Protein AF-A0A060YP73-F1 (afdb_monomer_lite)

InterPro domains:
  IPR005301 MOB kinase activator family [PF03637] (2-124)
  IPR005301 MOB kinase activator family [PTHR22599] (1-125)
  IPR005301 MOB kinase activator family [SM01388] (2-127)
  IPR036703 MOB kinase activator superfamily [G3DSA:1.20.140.30] (1-133)
  IPR036703 MOB kinase activator superfamily [SSF101152] (5-127)

Foldseek 3Di:
DLLVLCVVPQDCVLQVFLDLDPPDGDFAPLDPDTHTGRNSVSQVSLVVVVVCLCPDCVQDVDPVDHDPVSLLVVLVSLLSVLSNLSNCCRPVVVSSVVVCVVPVVNVVSVCVCVVSVSDDPVSDPPPDPPPPPPPPPPPDDDDD

Secondary structure (DSSP, 8-state):
-HHHHGGGT--TTT--S-BSSTT-B--BTTSSS-B---HHHHHHHHHHHHHHHHT-TTT---SS---HHHHHHHHHHHHHHHHHHHHHHHHSHHHHHHHHHHH-HHHHHHHHHHHTT-S-GGG--S--------GGGS------

Radius of gyration: 17.21 Å; chains: 1; bounding box: 62×27×39 Å

pLDDT: mean 81.46, std 16.65, range [35.66, 93.81]

Organism: Oncorhynchus mykiss (NCBI:txid8022)

Structure (mmCIF, N/CA/C/O backbone):
data_AF-A0A060YP73-F1
#
_entry.id   AF-A0A060YP73-F1
#
loop_
_atom_site.group_PDB
_atom_site.id
_atom_site.type_symbol
_atom_site.label_atom_id
_atom_site.label_alt_id
_atom_site.label_comp_id
_atom_site.label_asym_id
_atom_site.label_entity_id
_atom_site.label_seq_id
_atom_site.pdbx_PDB_ins_code
_atom_site.Cartn_x
_atom_site.Cartn_y
_atom_site.Cartn_z
_atom_site.occupancy
_atom_site.B_iso_or_equiv
_atom_site.auth_seq_id
_atom_site.auth_comp_id
_atom_site.auth_asym_id
_atom_site.auth_atom_id
_atom_site.pdbx_PDB_model_num
ATOM 1 N N . MET A 1 1 ? -0.798 -11.333 -0.001 1.00 44.69 1 MET A N 1
ATOM 2 C CA . MET A 1 1 ? -0.816 -11.475 -1.474 1.00 44.69 1 MET A CA 1
ATOM 3 C C . MET A 1 1 ? 0.252 -10.616 -2.138 1.00 44.69 1 MET A C 1
ATOM 5 O O . MET A 1 1 ? 1.250 -11.204 -2.512 1.00 44.69 1 MET A O 1
ATOM 9 N N . TYR A 1 2 ? 0.171 -9.277 -2.177 1.00 52.38 2 TYR A N 1
ATOM 10 C CA . TYR A 1 2 ? 1.218 -8.451 -2.826 1.00 52.38 2 TYR A CA 1
ATOM 11 C C . TYR A 1 2 ? 2.647 -8.680 -2.284 1.00 52.38 2 TYR A C 1
ATOM 13 O O . TYR A 1 2 ? 3.581 -8.819 -3.060 1.00 52.38 2 TYR A O 1
ATOM 21 N N . SER A 1 3 ? 2.822 -8.841 -0.965 1.00 47.81 3 SER A N 1
ATOM 22 C CA . SER A 1 3 ? 4.137 -9.137 -0.359 1.00 47.81 3 SER A CA 1
ATOM 23 C C . SER A 1 3 ? 4.733 -10.503 -0.731 1.00 47.81 3 SER A C 1
ATOM 25 O O . SER A 1 3 ? 5.939 -10.679 -0.594 1.00 47.81 3 SER A O 1
ATOM 27 N N . VAL A 1 4 ? 3.924 -11.464 -1.182 1.00 45.41 4 VAL A N 1
ATOM 28 C CA . VAL A 1 4 ? 4.412 -12.784 -1.625 1.00 45.41 4 VAL A CA 1
ATOM 29 C C . VAL A 1 4 ? 4.802 -12.725 -3.102 1.00 45.41 4 VAL A C 1
ATOM 31 O O . VAL A 1 4 ? 5.807 -13.298 -3.497 1.00 45.41 4 VAL A O 1
ATOM 34 N N . CYS A 1 5 ? 4.057 -11.964 -3.903 1.00 47.19 5 CYS A N 1
ATOM 35 C CA . CYS A 1 5 ? 4.288 -11.837 -5.338 1.00 47.19 5 CYS A CA 1
ATOM 36 C C . CYS A 1 5 ? 5.430 -10.864 -5.676 1.00 47.19 5 CYS A C 1
ATOM 38 O O . CYS A 1 5 ? 6.172 -11.114 -6.617 1.00 47.19 5 CYS A O 1
ATOM 40 N N . SER A 1 6 ? 5.629 -9.800 -4.887 1.00 51.22 6 SER A N 1
ATOM 41 C CA . SER A 1 6 ? 6.768 -8.884 -5.064 1.00 51.22 6 SER A CA 1
ATOM 42 C C . SER A 1 6 ? 8.105 -9.479 -4.618 1.00 51.22 6 SER A C 1
ATOM 44 O O . SER A 1 6 ? 9.136 -8.987 -5.055 1.00 51.22 6 SER A O 1
ATOM 46 N N . GLN A 1 7 ? 8.128 -10.522 -3.780 1.00 54.75 7 GLN A N 1
ATOM 47 C CA . GLN A 1 7 ? 9.391 -11.104 -3.298 1.00 54.75 7 GLN A CA 1
ATOM 48 C C . GLN A 1 7 ? 10.227 -11.777 -4.398 1.00 54.75 7 GLN A C 1
ATOM 50 O O . GLN A 1 7 ? 11.432 -11.915 -4.214 1.00 54.75 7 GLN A O 1
ATOM 55 N N . GLY A 1 8 ? 9.615 -12.171 -5.520 1.00 60.59 8 GLY A N 1
ATOM 56 C CA . GLY A 1 8 ? 10.336 -12.746 -6.662 1.00 60.59 8 GLY A CA 1
ATOM 57 C C . GLY A 1 8 ? 10.753 -11.742 -7.740 1.00 60.59 8 GLY A C 1
ATOM 58 O O . GLY A 1 8 ? 11.515 -12.110 -8.619 1.00 60.59 8 GLY A O 1
ATOM 59 N N . GLU A 1 9 ? 10.238 -10.509 -7.702 1.00 70.94 9 GLU A N 1
ATOM 60 C CA . GLU A 1 9 ? 10.283 -9.587 -8.853 1.00 70.94 9 GLU A CA 1
ATOM 61 C C . GLU A 1 9 ? 10.697 -8.151 -8.476 1.00 70.94 9 GLU A C 1
ATOM 63 O O . GLU A 1 9 ? 11.147 -7.377 -9.318 1.00 70.94 9 GLU A O 1
ATOM 68 N N . CYS A 1 10 ? 10.555 -7.768 -7.203 1.00 81.06 10 CYS A N 1
ATOM 69 C CA . CYS A 1 10 ? 11.032 -6.497 -6.665 1.00 81.06 10 CYS A CA 1
ATOM 70 C C . CYS A 1 10 ? 12.289 -6.764 -5.832 1.00 81.06 10 CYS A C 1
ATOM 72 O O . CYS A 1 10 ? 12.208 -7.174 -4.668 1.00 81.06 10 CYS A O 1
ATOM 74 N N . HIS A 1 11 ? 13.454 -6.544 -6.440 1.00 80.19 11 HIS A N 1
ATOM 75 C CA . HIS A 1 11 ? 14.742 -6.753 -5.790 1.00 80.19 11 HIS A CA 1
ATOM 76 C C . HIS A 1 11 ? 15.311 -5.449 -5.215 1.00 80.19 11 HIS A C 1
ATOM 78 O O . HIS A 1 11 ? 15.087 -4.376 -5.780 1.00 80.19 11 HIS A O 1
ATOM 84 N N . PRO A 1 12 ? 16.086 -5.516 -4.114 1.00 81.94 12 PRO A N 1
ATOM 85 C CA . PRO A 1 12 ? 16.778 -4.348 -3.573 1.00 81.94 12 PRO A CA 1
ATOM 86 C C . PRO A 1 12 ? 17.691 -3.660 -4.592 1.00 81.94 12 PRO A C 1
ATOM 88 O O . PRO A 1 12 ? 17.836 -2.444 -4.538 1.00 81.94 12 PRO A O 1
ATOM 91 N N . ASP A 1 13 ? 18.259 -4.424 -5.529 1.00 81.12 13 ASP A N 1
ATOM 92 C CA . ASP A 1 13 ? 19.177 -3.911 -6.550 1.00 81.12 13 ASP A CA 1
ATOM 93 C C . ASP A 1 13 ? 18.455 -3.102 -7.637 1.00 81.12 13 ASP A C 1
ATOM 95 O O . ASP A 1 13 ? 19.004 -2.136 -8.162 1.00 81.12 13 ASP A O 1
ATOM 99 N N . THR A 1 14 ? 17.209 -3.464 -7.963 1.00 84.25 14 THR A N 1
ATOM 100 C CA . THR A 1 14 ? 16.388 -2.753 -8.957 1.00 84.25 14 THR A CA 1
ATOM 101 C C . THR A 1 14 ? 15.594 -1.614 -8.327 1.00 84.25 14 THR A C 1
ATOM 103 O O . THR A 1 14 ? 15.426 -0.557 -8.929 1.00 84.25 14 THR A O 1
ATOM 106 N N . CYS A 1 15 ? 15.099 -1.821 -7.106 1.00 89.44 15 CYS A N 1
ATOM 107 C CA . CYS A 1 15 ? 14.222 -0.902 -6.389 1.00 89.44 15 CYS A CA 1
ATOM 108 C C . CYS A 1 15 ? 14.873 -0.488 -5.065 1.00 89.44 15 CYS A C 1
ATOM 110 O O . CYS A 1 15 ? 14.384 -0.795 -3.972 1.00 89.44 15 CYS A O 1
ATOM 112 N N . THR A 1 16 ? 15.992 0.227 -5.184 1.00 90.25 16 THR A N 1
ATOM 113 C CA . THR A 1 16 ? 16.814 0.708 -4.061 1.00 90.25 16 THR A CA 1
ATOM 114 C C . THR A 1 16 ? 16.086 1.722 -3.175 1.00 90.25 16 THR A C 1
ATOM 116 O O . THR A 1 16 ? 16.444 1.896 -2.009 1.00 90.25 16 THR A O 1
ATOM 119 N N . GLN A 1 17 ? 15.034 2.358 -3.698 1.00 90.50 17 GLN A N 1
ATOM 120 C CA . GLN A 1 17 ? 14.207 3.343 -3.010 1.00 90.50 17 GLN A CA 1
ATOM 121 C C . GLN A 1 17 ? 12.714 3.076 -3.245 1.00 90.50 17 GLN A C 1
ATOM 123 O O . GLN A 1 17 ? 12.306 2.513 -4.261 1.00 90.50 17 GLN A O 1
ATOM 128 N N . MET A 1 18 ? 11.882 3.505 -2.295 1.00 91.62 18 MET A N 1
ATOM 129 C CA . MET A 1 18 ? 10.426 3.430 -2.402 1.00 91.62 18 MET A CA 1
ATOM 130 C C . MET A 1 18 ? 9.865 4.673 -3.110 1.00 91.62 18 MET A C 1
ATOM 132 O O . MET A 1 18 ? 9.586 5.689 -2.471 1.00 91.62 18 MET A O 1
ATOM 136 N N . THR A 1 19 ? 9.664 4.580 -4.420 1.00 91.88 19 THR A N 1
ATOM 137 C CA . THR A 1 19 ? 9.099 5.645 -5.271 1.00 91.88 19 TH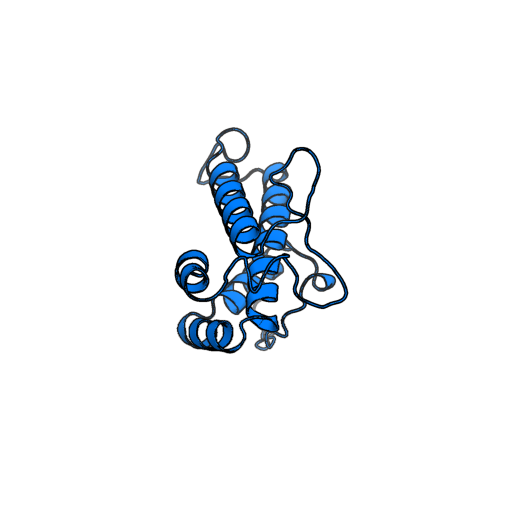R A CA 1
ATOM 138 C C . THR A 1 19 ? 7.844 5.169 -5.998 1.00 91.88 19 THR A C 1
ATOM 140 O O . THR A 1 19 ? 7.586 3.971 -6.098 1.00 91.88 19 THR A O 1
ATOM 143 N N . ALA A 1 20 ? 7.042 6.105 -6.497 1.00 82.50 20 ALA A N 1
ATOM 144 C CA . ALA A 1 20 ? 5.977 5.813 -7.463 1.00 82.50 20 ALA A CA 1
ATOM 145 C C . ALA A 1 20 ? 6.132 6.655 -8.731 1.00 82.50 20 ALA A C 1
ATOM 147 O O . ALA A 1 20 ? 5.895 6.172 -9.826 1.00 82.50 20 ALA A O 1
ATOM 148 N N . THR A 1 21 ? 6.570 7.901 -8.592 1.00 81.75 21 THR A N 1
ATOM 149 C CA . THR A 1 21 ? 7.000 8.753 -9.702 1.00 81.75 21 THR A CA 1
ATOM 150 C C . THR A 1 21 ? 8.394 9.288 -9.386 1.00 81.75 21 THR A C 1
ATOM 152 O O . THR A 1 21 ? 8.838 9.225 -8.239 1.00 81.75 21 THR A O 1
ATOM 155 N N . GLU A 1 22 ? 9.082 9.852 -10.376 1.00 75.25 22 GLU A N 1
ATOM 156 C CA . GLU A 1 22 ? 10.418 10.448 -10.192 1.00 75.25 22 GLU A CA 1
ATOM 157 C C . GLU A 1 22 ? 10.412 11.699 -9.294 1.00 75.25 22 GLU A C 1
ATOM 159 O O . GLU A 1 22 ? 11.461 12.199 -8.902 1.00 75.25 22 GLU A O 1
ATOM 164 N N . GLN A 1 23 ? 9.231 12.221 -8.955 1.00 75.62 23 GLN A N 1
ATOM 165 C CA . GLN A 1 23 ? 9.088 13.492 -8.250 1.00 75.62 23 GLN A CA 1
ATOM 166 C C . GLN A 1 23 ? 9.253 13.366 -6.732 1.00 75.62 23 GLN A C 1
ATOM 168 O O . GLN A 1 23 ? 9.637 14.340 -6.086 1.00 75.62 23 GLN A O 1
ATOM 173 N N . TRP A 1 24 ? 8.947 12.203 -6.143 1.00 80.38 24 TRP A N 1
ATOM 174 C CA . TRP A 1 24 ? 8.885 12.057 -4.687 1.00 80.38 24 TRP A CA 1
ATOM 175 C C . TRP A 1 24 ? 9.320 10.674 -4.202 1.00 80.38 24 TRP A C 1
ATOM 177 O O . TRP A 1 24 ? 8.872 9.643 -4.706 1.00 80.38 24 TRP A O 1
ATOM 187 N N . ILE A 1 25 ? 10.120 10.668 -3.133 1.00 87.38 25 ILE A N 1
ATOM 188 C CA . ILE A 1 25 ? 10.544 9.460 -2.421 1.00 87.38 25 ILE A CA 1
ATOM 189 C C . ILE A 1 25 ? 9.682 9.275 -1.171 1.00 87.38 25 ILE A C 1
ATOM 191 O O . ILE A 1 25 ? 9.488 10.192 -0.366 1.00 87.38 25 ILE A O 1
ATOM 195 N N . PHE A 1 26 ? 9.179 8.060 -0.964 1.00 91.12 26 PHE A N 1
ATOM 196 C CA . PHE A 1 26 ? 8.433 7.713 0.235 1.00 91.12 26 PHE A CA 1
ATOM 197 C C . PHE A 1 26 ? 9.371 7.277 1.363 1.00 91.12 26 PHE A C 1
ATOM 199 O O . PHE A 1 26 ? 9.874 6.157 1.394 1.00 91.12 26 PHE A O 1
ATOM 206 N N . LEU A 1 27 ? 9.539 8.149 2.358 1.00 92.31 27 LEU A N 1
ATOM 207 C CA . LEU A 1 27 ? 10.328 7.837 3.551 1.00 92.31 27 LEU A CA 1
ATOM 208 C C . LEU A 1 27 ? 9.618 6.827 4.466 1.00 92.31 27 LEU A C 1
ATOM 210 O O . LEU A 1 27 ? 8.403 6.893 4.698 1.00 92.31 27 LEU A O 1
ATOM 214 N N . CYS A 1 28 ? 10.392 5.886 5.003 1.00 92.38 28 CYS A N 1
ATOM 215 C CA . CYS A 1 28 ? 9.936 4.819 5.884 1.00 92.38 28 CYS A CA 1
ATOM 216 C C . CYS A 1 28 ? 9.796 5.314 7.330 1.00 92.38 28 CYS A C 1
ATOM 218 O O . CYS A 1 28 ? 10.766 5.746 7.951 1.00 92.38 28 CYS A O 1
ATOM 220 N N . ALA A 1 29 ? 8.591 5.190 7.891 1.00 91.00 29 ALA A N 1
ATOM 221 C CA . ALA A 1 29 ? 8.263 5.630 9.251 1.00 91.00 29 ALA A CA 1
ATOM 222 C C . ALA A 1 29 ? 8.529 4.575 10.346 1.00 91.00 29 ALA A C 1
ATOM 224 O O . ALA A 1 29 ? 8.208 4.813 11.506 1.00 91.00 29 ALA A O 1
ATOM 225 N N . ALA A 1 30 ? 9.074 3.401 10.003 1.00 89.56 30 ALA A N 1
ATOM 226 C CA . ALA A 1 30 ? 9.420 2.367 10.988 1.00 89.56 30 ALA A CA 1
ATOM 227 C C . ALA A 1 30 ? 10.693 2.699 11.792 1.00 89.56 30 ALA A C 1
ATOM 229 O O . ALA A 1 30 ? 11.031 2.012 12.754 1.00 89.56 30 ALA A O 1
ATOM 230 N N . HIS A 1 31 ? 11.405 3.755 11.405 1.00 89.62 31 HIS A N 1
ATOM 231 C CA . HIS A 1 31 ? 12.648 4.195 12.025 1.00 89.62 31 HIS A CA 1
ATOM 232 C C . HIS A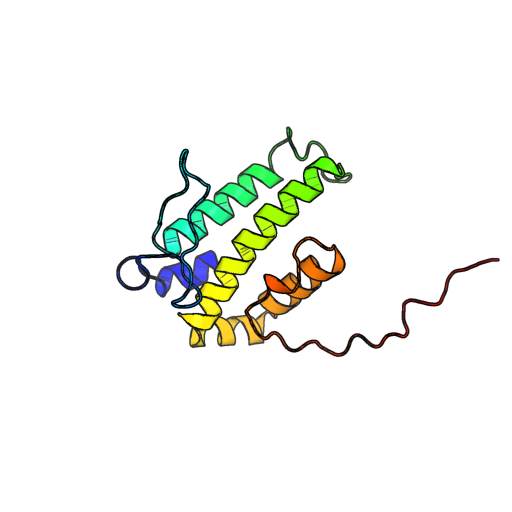 1 31 ? 12.412 5.419 12.914 1.00 89.62 31 HIS A C 1
ATOM 234 O O . HIS A 1 31 ? 11.467 6.174 12.693 1.00 89.62 31 HIS A O 1
ATOM 240 N N . LYS A 1 32 ? 13.294 5.636 13.906 1.00 86.06 32 LYS A N 1
ATOM 241 C CA . LYS A 1 32 ? 13.217 6.795 14.820 1.00 86.06 32 LYS A CA 1
ATOM 242 C C . LYS A 1 32 ? 13.147 8.125 14.061 1.00 86.06 32 LYS A C 1
ATOM 244 O O . LYS A 1 32 ? 12.354 8.988 14.418 1.00 86.06 32 LYS A O 1
ATOM 249 N N . THR A 1 33 ? 13.943 8.238 13.003 1.00 90.06 33 THR A N 1
ATOM 250 C CA . THR A 1 33 ? 13.886 9.326 12.026 1.00 90.06 33 THR A CA 1
ATOM 251 C C . THR A 1 33 ? 13.500 8.714 10.683 1.00 90.06 33 THR A C 1
ATOM 253 O O . THR A 1 33 ? 14.141 7.729 10.296 1.00 90.06 33 THR A O 1
ATOM 256 N N . PRO A 1 34 ? 12.476 9.236 9.979 1.00 91.50 34 PRO A N 1
ATOM 257 C CA . PRO A 1 34 ? 12.097 8.726 8.670 1.00 91.50 34 PRO A CA 1
ATOM 258 C C . PRO A 1 34 ? 13.294 8.698 7.722 1.00 91.50 34 PRO A C 1
ATOM 260 O O . PRO A 1 34 ? 13.998 9.696 7.586 1.00 91.50 34 PRO A O 1
ATOM 263 N N . LYS A 1 35 ? 13.528 7.548 7.089 1.00 93.12 35 LYS A N 1
ATOM 264 C CA . LYS A 1 35 ? 14.655 7.349 6.170 1.00 93.12 35 LYS A CA 1
ATOM 265 C C . LYS A 1 35 ? 14.237 6.577 4.932 1.00 93.12 35 LYS A C 1
ATOM 267 O O . LYS A 1 35 ? 13.190 5.929 4.915 1.00 93.12 35 LYS A O 1
ATOM 272 N N . GLU A 1 36 ? 15.079 6.628 3.918 1.00 93.00 36 GLU A N 1
ATOM 273 C CA . GLU A 1 36 ? 14.920 5.850 2.699 1.00 93.00 36 GLU A CA 1
ATOM 274 C C . GLU A 1 36 ? 15.143 4.362 2.979 1.00 93.00 36 GLU A C 1
ATOM 276 O O . GLU A 1 36 ? 15.966 3.973 3.813 1.00 93.00 36 GLU A O 1
ATOM 281 N N . CYS A 1 37 ? 14.350 3.527 2.317 1.00 92.69 37 CYS A N 1
ATOM 282 C CA . CYS A 1 37 ? 14.473 2.077 2.343 1.00 92.69 37 CYS A CA 1
ATOM 283 C C . CYS A 1 37 ? 14.246 1.545 0.927 1.00 92.69 37 CYS A C 1
ATOM 285 O O . CYS A 1 37 ? 13.415 2.124 0.213 1.00 92.69 37 CYS A O 1
ATOM 287 N N . PRO A 1 38 ? 14.887 0.419 0.567 1.00 92.38 38 PRO A N 1
ATOM 288 C CA . PRO A 1 38 ? 14.500 -0.354 -0.604 1.00 92.38 38 PRO A CA 1
ATOM 289 C C . PRO A 1 38 ? 13.001 -0.634 -0.602 1.00 92.38 38 PRO A C 1
ATOM 291 O O . PRO A 1 38 ? 12.406 -0.833 0.464 1.00 92.38 38 PRO A O 1
ATOM 294 N N . ALA A 1 39 ? 12.377 -0.663 -1.778 1.00 90.75 39 ALA A N 1
ATOM 295 C CA . ALA A 1 39 ? 10.923 -0.786 -1.892 1.00 90.75 39 ALA A CA 1
ATOM 296 C C . ALA A 1 39 ? 10.385 -2.060 -1.210 1.00 90.75 39 ALA A C 1
ATOM 298 O O . ALA A 1 39 ? 9.344 -2.035 -0.542 1.00 90.75 39 ALA A O 1
ATOM 299 N N . ILE A 1 40 ? 11.140 -3.160 -1.291 1.00 90.81 40 ILE A N 1
ATOM 300 C CA . ILE A 1 40 ? 10.804 -4.421 -0.621 1.00 90.81 40 ILE A CA 1
ATOM 301 C C . ILE A 1 40 ? 10.856 -4.311 0.911 1.00 90.81 40 ILE A C 1
ATOM 303 O O . ILE A 1 40 ? 9.964 -4.811 1.603 1.00 90.81 40 ILE A O 1
ATOM 307 N N . ASP A 1 41 ? 11.846 -3.604 1.456 1.00 91.25 41 ASP A N 1
ATOM 308 C CA . ASP A 1 41 ? 11.972 -3.390 2.899 1.00 91.25 41 ASP A CA 1
ATOM 309 C C . ASP A 1 41 ? 10.927 -2.393 3.398 1.00 91.25 41 ASP A C 1
ATOM 311 O O . ASP A 1 41 ? 10.316 -2.608 4.443 1.00 91.25 41 ASP A O 1
ATOM 315 N N . TYR A 1 42 ? 10.647 -1.337 2.627 1.00 93.25 42 TYR A N 1
ATOM 316 C CA . TYR A 1 42 ? 9.547 -0.415 2.903 1.00 93.25 42 TYR A CA 1
ATOM 317 C C . TYR A 1 42 ? 8.210 -1.155 2.988 1.00 93.25 42 TYR A C 1
ATOM 319 O O . TYR A 1 42 ? 7.428 -0.933 3.918 1.00 93.25 42 TYR A O 1
ATOM 327 N N . THR A 1 43 ? 7.956 -2.045 2.026 1.00 91.81 43 THR A N 1
ATOM 328 C CA . THR A 1 43 ? 6.752 -2.879 1.971 1.00 91.81 43 THR A CA 1
ATOM 329 C C . THR A 1 43 ? 6.645 -3.744 3.221 1.00 91.81 43 THR A C 1
ATOM 331 O O . THR A 1 43 ? 5.615 -3.709 3.897 1.00 91.81 43 THR A O 1
ATOM 334 N N . ARG A 1 44 ? 7.724 -4.447 3.588 1.00 91.69 44 ARG A N 1
ATOM 335 C CA . ARG A 1 44 ? 7.777 -5.287 4.794 1.00 91.69 44 ARG A CA 1
ATOM 336 C C . ARG A 1 44 ? 7.514 -4.476 6.061 1.00 91.69 44 ARG A C 1
ATOM 338 O O . ARG A 1 44 ? 6.559 -4.755 6.777 1.00 91.69 44 ARG A O 1
ATOM 345 N N . HIS A 1 45 ? 8.270 -3.401 6.275 1.00 93.44 45 HIS A N 1
ATOM 346 C CA . HIS A 1 45 ? 8.111 -2.518 7.431 1.00 93.44 45 HIS A CA 1
ATOM 347 C C . HIS A 1 45 ? 6.703 -1.917 7.533 1.00 93.44 45 HIS A C 1
ATOM 349 O O . HIS A 1 45 ? 6.168 -1.750 8.632 1.00 93.44 45 HIS A O 1
ATOM 355 N N . THR A 1 46 ? 6.089 -1.578 6.398 1.00 93.62 46 THR A N 1
ATOM 356 C CA . THR A 1 46 ? 4.727 -1.033 6.359 1.00 93.62 46 THR A CA 1
ATOM 357 C C . THR A 1 46 ? 3.698 -2.076 6.773 1.00 93.62 46 THR A C 1
ATOM 359 O O . THR A 1 46 ? 2.825 -1.767 7.587 1.00 93.62 46 THR A O 1
ATOM 362 N N . LEU A 1 47 ? 3.798 -3.298 6.246 1.00 92.31 47 LEU A N 1
ATOM 363 C CA . LEU A 1 47 ? 2.866 -4.383 6.555 1.00 92.31 47 LEU A CA 1
ATOM 364 C C . LEU A 1 47 ? 3.025 -4.877 7.995 1.00 92.31 47 LEU A C 1
ATOM 366 O O . LEU A 1 47 ? 2.022 -5.013 8.695 1.00 92.31 47 LEU A O 1
ATOM 370 N N . ASP A 1 48 ? 4.258 -5.034 8.472 1.00 92.75 48 ASP A N 1
ATOM 371 C CA . ASP A 1 48 ? 4.541 -5.399 9.863 1.00 92.75 48 ASP A CA 1
ATOM 372 C C . ASP A 1 48 ? 4.036 -4.317 10.824 1.00 92.75 48 ASP A C 1
ATOM 374 O O . ASP A 1 48 ? 3.385 -4.605 11.831 1.00 92.75 48 ASP A O 1
ATOM 378 N N . GLY A 1 49 ? 4.263 -3.045 10.482 1.00 91.44 49 GLY A N 1
ATOM 379 C CA . GLY A 1 49 ? 3.753 -1.911 11.245 1.00 91.44 49 GLY A CA 1
ATOM 380 C C . GLY A 1 49 ? 2.223 -1.859 11.280 1.00 91.44 49 GLY A C 1
ATOM 381 O O . GLY A 1 49 ? 1.642 -1.554 12.323 1.00 91.44 49 GLY A O 1
ATOM 382 N N . ALA A 1 50 ? 1.560 -2.181 10.166 1.00 92.19 50 ALA A N 1
ATOM 383 C CA . ALA A 1 50 ? 0.105 -2.278 10.097 1.00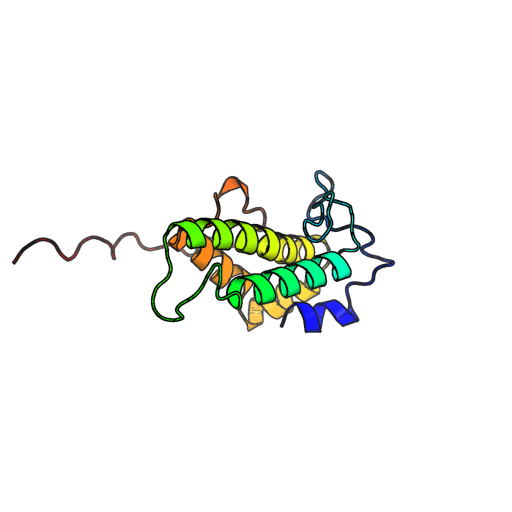 92.19 50 ALA A CA 1
ATOM 384 C C . ALA A 1 50 ? -0.420 -3.426 10.969 1.00 92.19 50 ALA A C 1
ATOM 386 O O . ALA A 1 50 ? -1.324 -3.213 11.778 1.00 92.19 50 ALA A O 1
ATOM 387 N N . ALA A 1 51 ? 0.182 -4.613 10.863 1.00 91.56 51 ALA A N 1
ATOM 388 C CA . ALA A 1 51 ? -0.183 -5.774 11.665 1.00 91.56 51 ALA A CA 1
ATOM 389 C C . ALA A 1 51 ? 0.002 -5.500 13.164 1.00 91.56 51 ALA A C 1
ATOM 391 O O . ALA A 1 51 ? -0.909 -5.757 13.950 1.00 91.56 51 ALA A O 1
ATOM 392 N N . CYS A 1 52 ? 1.134 -4.919 13.564 1.00 92.00 52 CYS A N 1
ATOM 393 C CA . CYS A 1 52 ? 1.404 -4.551 14.953 1.00 92.00 52 CYS A CA 1
ATOM 394 C C . CYS A 1 52 ? 0.379 -3.536 15.482 1.00 92.00 52 CYS A C 1
ATOM 396 O O . CYS A 1 52 ? -0.165 -3.705 16.574 1.00 92.00 52 CYS A O 1
ATOM 398 N N . LEU A 1 53 ? 0.054 -2.511 14.688 1.00 90.06 53 LEU A N 1
ATOM 399 C CA . LEU A 1 53 ? -0.926 -1.499 15.070 1.00 90.06 53 LEU A CA 1
ATOM 400 C C . LEU A 1 53 ? -2.326 -2.099 15.255 1.00 90.06 53 LEU A C 1
ATOM 402 O O . LEU A 1 53 ? -2.940 -1.870 16.294 1.00 90.06 53 LEU A O 1
ATOM 406 N N . LEU A 1 54 ? -2.816 -2.864 14.276 1.00 88.75 54 LEU A N 1
ATOM 407 C CA . LEU A 1 54 ? -4.156 -3.466 14.301 1.00 88.75 54 LEU A CA 1
ATOM 408 C C . LEU A 1 54 ? -4.303 -4.505 15.425 1.00 88.75 54 LEU A C 1
ATOM 410 O O . LEU A 1 54 ? -5.388 -4.683 15.980 1.00 88.75 54 LEU A O 1
ATOM 414 N N . ASN A 1 55 ? -3.205 -5.159 15.807 1.00 89.44 55 ASN A N 1
ATOM 415 C CA . ASN A 1 55 ? -3.177 -6.108 16.919 1.00 89.44 55 ASN A CA 1
ATOM 416 C C . ASN A 1 55 ? -2.887 -5.468 18.284 1.00 89.44 55 ASN A C 1
ATOM 418 O O . ASN A 1 55 ? -2.917 -6.160 19.298 1.00 89.44 55 ASN A O 1
ATOM 422 N N . SER A 1 56 ? -2.638 -4.160 18.349 1.00 89.06 56 SER A N 1
ATOM 423 C CA . SER A 1 56 ? -2.322 -3.490 19.605 1.00 89.06 56 SER A CA 1
ATOM 424 C C . SER A 1 56 ? -3.576 -3.224 20.435 1.00 89.06 56 SER A C 1
ATOM 426 O O . SER A 1 56 ? -4.367 -2.345 20.097 1.00 89.06 56 SER A O 1
ATOM 428 N N . ASN A 1 57 ? -3.692 -3.868 21.600 1.00 86.88 57 ASN A N 1
ATOM 429 C CA . ASN A 1 57 ? -4.767 -3.599 22.569 1.00 86.88 57 ASN A CA 1
ATOM 430 C C . ASN A 1 57 ? -4.782 -2.145 23.077 1.00 86.88 57 ASN A C 1
ATOM 432 O O . ASN A 1 57 ? -5.794 -1.676 23.588 1.00 86.88 57 ASN A O 1
ATOM 436 N N . LYS A 1 58 ? -3.675 -1.406 22.917 1.00 87.19 58 LYS A N 1
ATOM 437 C CA . LYS A 1 58 ? -3.601 0.021 23.257 1.00 87.19 58 LYS A CA 1
ATOM 438 C C . LYS A 1 58 ? -4.464 0.877 22.329 1.00 87.19 58 LYS A C 1
ATOM 440 O O . LYS A 1 58 ? -5.096 1.824 22.785 1.00 87.19 58 LYS A O 1
ATOM 445 N N . TYR A 1 59 ? -4.450 0.569 21.033 1.00 83.56 59 TYR A N 1
ATOM 446 C CA . TYR A 1 59 ? -5.145 1.350 20.006 1.00 83.56 59 TYR A CA 1
ATOM 447 C C . TYR A 1 59 ? -6.455 0.685 19.569 1.00 83.56 59 TYR A C 1
ATOM 449 O O . TYR A 1 59 ? -7.429 1.379 19.290 1.00 83.56 59 TYR A O 1
ATOM 457 N N . PHE A 1 60 ? -6.514 -0.645 19.575 1.00 86.06 60 PHE A N 1
ATOM 458 C CA . PHE A 1 60 ? -7.675 -1.446 19.192 1.00 86.06 60 PHE A CA 1
ATOM 459 C C . PHE A 1 60 ? -7.993 -2.483 20.286 1.00 86.06 60 PHE A C 1
ATOM 461 O O . PHE A 1 60 ? -7.773 -3.675 20.082 1.00 86.06 60 PHE A O 1
ATOM 468 N N . PRO A 1 61 ? -8.499 -2.050 21.461 1.00 84.19 61 PRO A N 1
ATOM 469 C CA . PRO A 1 61 ? -8.822 -2.944 22.582 1.00 84.19 61 PRO A CA 1
ATOM 470 C C . PRO A 1 61 ? -10.019 -3.871 22.315 1.00 84.19 61 PRO A C 1
ATOM 472 O O . PRO A 1 61 ? -10.228 -4.826 23.053 1.00 84.19 61 PRO A O 1
ATOM 475 N N . SER A 1 62 ? -10.823 -3.582 21.290 1.00 84.06 62 SER A N 1
ATOM 476 C CA . SER A 1 62 ? -12.006 -4.352 20.903 1.00 84.06 62 SER A CA 1
ATOM 477 C C . SER A 1 62 ? -11.969 -4.650 19.407 1.00 84.06 62 SER A C 1
ATOM 479 O O . SER A 1 62 ? -11.481 -3.843 18.614 1.00 84.06 62 SER A O 1
ATOM 481 N N . ARG A 1 63 ? -12.489 -5.821 19.025 1.00 77.62 63 ARG A N 1
ATOM 482 C CA . ARG A 1 63 ? -12.645 -6.252 17.624 1.00 77.62 63 ARG A CA 1
ATOM 483 C C . ARG A 1 63 ? -14.002 -5.879 17.027 1.00 77.62 63 ARG A C 1
ATOM 485 O O . ARG A 1 63 ? -14.168 -5.985 15.821 1.00 77.62 63 ARG A O 1
ATOM 492 N N . VAL A 1 64 ? -14.941 -5.443 17.867 1.00 81.94 64 VAL A N 1
ATOM 493 C CA . VAL A 1 64 ? -16.316 -5.092 17.471 1.00 81.94 64 VAL A CA 1
ATOM 494 C C . VAL A 1 64 ? -16.589 -3.590 17.534 1.00 81.94 64 VAL A C 1
ATOM 496 O O . VAL A 1 64 ? -17.519 -3.109 16.904 1.00 81.94 64 VAL A O 1
ATOM 499 N N . SER A 1 65 ? -15.769 -2.831 18.267 1.00 79.94 65 SER A N 1
ATOM 500 C CA . SER A 1 65 ? -15.932 -1.384 18.427 1.00 79.94 65 SER A CA 1
ATOM 501 C C . SER A 1 65 ? -14.601 -0.667 18.225 1.00 79.94 65 SER A C 1
ATOM 503 O O . SER A 1 65 ? -13.631 -0.946 18.938 1.00 79.94 65 SER A O 1
ATOM 505 N N . ILE A 1 66 ? -14.564 0.294 17.305 1.00 82.56 66 ILE A N 1
ATOM 506 C CA . ILE A 1 66 ? -13.380 1.110 17.023 1.00 82.56 66 ILE A CA 1
ATOM 507 C C . ILE A 1 66 ? -13.621 2.516 17.571 1.00 82.56 66 ILE A C 1
ATOM 509 O O . ILE A 1 66 ? -14.643 3.131 17.288 1.00 82.56 66 ILE A O 1
ATOM 513 N N . LYS A 1 67 ? -12.680 3.025 18.373 1.00 84.06 67 LYS A N 1
ATOM 514 C CA . LYS A 1 67 ? -12.718 4.414 18.846 1.00 84.06 67 LYS A CA 1
ATOM 515 C C . LYS A 1 67 ? -12.357 5.357 17.701 1.00 84.06 67 LYS A C 1
ATOM 517 O O . LYS A 1 67 ? -11.412 5.076 16.967 1.00 84.06 67 LYS A O 1
ATOM 522 N N . GLU A 1 68 ? -13.008 6.514 17.631 1.00 80.81 68 GLU A N 1
ATOM 523 C CA . GLU A 1 68 ? -12.737 7.541 16.613 1.00 80.81 68 GLU A CA 1
ATOM 524 C C . GLU A 1 68 ? -11.253 7.958 16.575 1.00 80.81 68 GLU A C 1
ATOM 526 O O . GLU A 1 68 ? -10.628 8.052 15.520 1.00 80.81 68 GLU A O 1
ATOM 531 N N . SER A 1 69 ? -10.615 8.075 17.745 1.00 81.25 69 SER A N 1
ATOM 532 C CA . SER A 1 69 ? -9.181 8.384 17.854 1.00 81.25 69 SER A CA 1
ATOM 533 C C . SER A 1 69 ? -8.259 7.334 17.213 1.00 81.25 69 SER A C 1
ATOM 535 O O . SER A 1 69 ? -7.121 7.645 16.844 1.00 81.25 69 SER A O 1
ATOM 537 N N . SER A 1 70 ? -8.739 6.101 17.044 1.00 83.81 70 SER A N 1
ATOM 538 C CA . SER A 1 70 ? -8.027 5.010 16.374 1.00 83.81 70 SER A CA 1
ATOM 539 C C . SER A 1 70 ? -8.251 5.012 14.860 1.00 83.81 70 SER A C 1
ATOM 541 O O . SER A 1 70 ? -7.370 4.561 14.124 1.00 83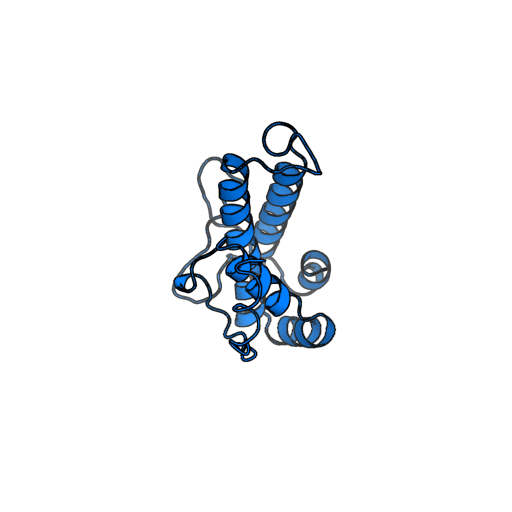.81 70 SER A O 1
ATOM 543 N N . VAL A 1 71 ? -9.357 5.588 14.374 1.00 84.19 71 VAL A N 1
ATOM 544 C CA . VAL A 1 71 ? -9.652 5.734 12.935 1.00 84.19 71 VAL A CA 1
ATOM 545 C C . VAL A 1 71 ? -8.592 6.598 12.248 1.00 84.19 71 VAL A C 1
ATOM 547 O O . VAL A 1 71 ? -8.060 6.222 11.202 1.00 84.19 71 VAL A O 1
ATOM 550 N N . GLY A 1 72 ? -8.141 7.681 12.892 1.00 84.00 72 GLY A N 1
ATOM 551 C CA . GLY A 1 72 ? -7.041 8.505 12.369 1.00 84.00 72 GLY A CA 1
ATOM 552 C C . GLY A 1 72 ? -5.729 7.728 12.154 1.00 84.00 72 GLY A C 1
ATOM 553 O O . GLY A 1 72 ? -4.950 8.031 11.244 1.00 84.00 72 GLY A O 1
ATOM 554 N N . LYS A 1 73 ? -5.485 6.672 12.945 1.00 86.88 73 LYS A N 1
ATOM 555 C CA . LYS A 1 73 ? -4.325 5.783 12.763 1.00 86.88 73 LYS A CA 1
ATOM 556 C C . LYS A 1 73 ? -4.502 4.856 11.556 1.00 86.88 73 LYS A C 1
ATOM 558 O O . LYS A 1 73 ? -3.513 4.597 10.865 1.00 86.88 73 LYS A O 1
ATOM 563 N N . LEU A 1 74 ? -5.734 4.427 11.262 1.00 88.88 74 LEU A N 1
ATOM 564 C CA . LEU A 1 74 ? -6.057 3.641 10.066 1.00 88.88 74 LEU A CA 1
ATOM 565 C C . LEU A 1 74 ? -5.759 4.423 8.791 1.00 88.88 74 LEU A C 1
ATOM 567 O O . LEU A 1 74 ? -5.108 3.879 7.905 1.00 88.88 74 LEU A O 1
ATOM 571 N N . GLY A 1 75 ? -6.129 5.706 8.721 1.00 90.25 75 GLY A N 1
ATOM 572 C CA . GLY A 1 75 ? -5.830 6.540 7.551 1.00 90.25 75 GLY A CA 1
ATOM 573 C C . GLY A 1 75 ? -4.330 6.607 7.236 1.00 90.25 75 GLY A C 1
ATOM 574 O O . GLY A 1 75 ? -3.916 6.461 6.088 1.00 90.25 75 GLY A O 1
ATOM 575 N N . SER A 1 76 ? -3.480 6.733 8.262 1.00 90.19 76 SER A N 1
ATOM 576 C CA . SER A 1 76 ? -2.017 6.715 8.092 1.00 90.19 76 SER A CA 1
ATOM 577 C C . SER A 1 76 ? -1.482 5.370 7.581 1.00 90.19 76 SER A C 1
ATOM 579 O O . SER A 1 76 ? -0.544 5.331 6.782 1.00 90.19 76 SER A O 1
ATOM 581 N N . VAL A 1 77 ? -2.057 4.252 8.031 1.00 92.69 77 VAL A N 1
ATOM 582 C CA . VAL A 1 77 ? -1.726 2.926 7.486 1.00 92.69 77 VAL A CA 1
ATOM 583 C C . VAL A 1 77 ? -2.206 2.802 6.045 1.00 92.69 77 VAL A C 1
ATOM 585 O O . VAL A 1 77 ? -1.421 2.402 5.191 1.00 92.69 77 VAL A O 1
ATOM 588 N N . CYS A 1 78 ? -3.439 3.215 5.756 1.00 93.69 78 CYS A N 1
ATOM 589 C CA . CYS A 1 78 ? -4.022 3.116 4.424 1.00 93.69 78 CYS A CA 1
ATOM 590 C C . CYS A 1 78 ? -3.203 3.889 3.389 1.00 93.69 78 CYS A C 1
ATOM 592 O 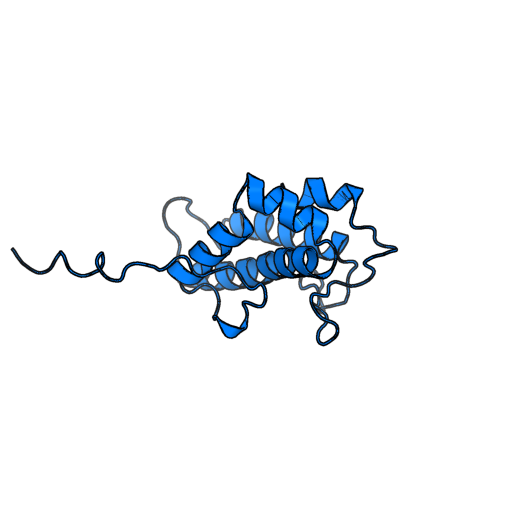O . CYS A 1 78 ? -2.857 3.330 2.353 1.00 93.69 78 CYS A O 1
ATOM 594 N N . ARG A 1 79 ? -2.776 5.119 3.716 1.00 92.25 79 ARG A N 1
ATOM 595 C CA . ARG A 1 79 ? -1.877 5.911 2.858 1.00 92.25 79 ARG A CA 1
ATOM 596 C C . ARG A 1 79 ? -0.569 5.190 2.554 1.00 92.25 79 ARG A C 1
ATOM 598 O O . ARG A 1 79 ? -0.093 5.242 1.427 1.00 92.25 79 ARG A O 1
ATOM 605 N N . ARG A 1 80 ? 0.024 4.519 3.544 1.00 93.31 80 ARG A N 1
ATOM 606 C CA . ARG A 1 80 ? 1.284 3.784 3.356 1.00 93.31 80 ARG A CA 1
ATOM 607 C C . ARG A 1 80 ? 1.097 2.511 2.540 1.00 93.31 80 ARG A C 1
ATOM 609 O O . ARG A 1 80 ? 1.943 2.220 1.706 1.00 93.31 80 ARG A O 1
ATOM 616 N N . ILE A 1 81 ? -0.016 1.802 2.727 1.00 93.81 81 ILE A N 1
ATOM 617 C CA . ILE A 1 81 ? -0.375 0.651 1.890 1.00 93.81 81 ILE A CA 1
ATOM 618 C C . ILE A 1 81 ? -0.618 1.101 0.446 1.00 93.81 81 ILE A C 1
ATOM 620 O O . ILE A 1 81 ? -0.118 0.468 -0.476 1.00 93.81 81 ILE A O 1
ATOM 624 N N . TYR A 1 82 ? -1.299 2.229 0.236 1.00 93.69 82 TYR A N 1
ATOM 625 C CA . TYR A 1 82 ? -1.554 2.748 -1.106 1.00 93.69 82 TYR A CA 1
ATOM 626 C C . TYR A 1 82 ? -0.270 3.056 -1.885 1.00 93.69 82 TYR A C 1
ATOM 628 O O . TYR A 1 82 ? -0.183 2.756 -3.070 1.00 93.69 82 TYR A O 1
ATOM 636 N N . ARG A 1 83 ? 0.776 3.548 -1.208 1.00 93.31 83 ARG A N 1
ATOM 637 C CA . ARG A 1 83 ? 2.099 3.749 -1.824 1.00 93.31 83 ARG A CA 1
ATOM 638 C C . ARG A 1 83 ? 2.690 2.459 -2.394 1.00 93.31 83 ARG A C 1
ATOM 640 O O . ARG A 1 83 ? 3.392 2.526 -3.395 1.00 93.31 83 ARG A O 1
ATOM 647 N N . ILE A 1 84 ? 2.393 1.304 -1.792 1.00 93.00 84 ILE A N 1
ATOM 648 C CA . ILE A 1 84 ? 2.807 -0.013 -2.303 1.00 93.00 84 ILE A CA 1
ATOM 649 C C . ILE A 1 84 ? 2.098 -0.311 -3.625 1.00 93.00 84 ILE A C 1
ATOM 651 O O . ILE A 1 84 ? 2.752 -0.727 -4.578 1.00 93.00 84 ILE A O 1
ATOM 655 N N . PHE A 1 85 ? 0.795 -0.026 -3.721 1.00 92.88 85 PHE A N 1
ATOM 656 C CA . PHE A 1 85 ? 0.073 -0.149 -4.989 1.00 92.88 85 PHE A CA 1
ATOM 657 C C . PHE A 1 85 ? 0.617 0.801 -6.051 1.00 92.88 85 PHE A C 1
ATOM 659 O O . PHE A 1 85 ? 0.859 0.375 -7.174 1.00 92.88 85 PHE A O 1
ATOM 666 N N . SER A 1 86 ? 0.870 2.061 -5.697 1.00 92.25 86 SER A N 1
ATOM 667 C CA . SER A 1 86 ? 1.457 3.028 -6.623 1.00 92.25 86 SER A CA 1
ATOM 668 C C . SER A 1 86 ? 2.834 2.589 -7.122 1.00 92.25 86 SER A C 1
ATOM 670 O O . SER A 1 86 ? 3.083 2.625 -8.321 1.00 92.25 86 SER A O 1
ATOM 672 N N . HIS A 1 87 ? 3.707 2.112 -6.233 1.00 92.19 87 HIS A N 1
ATOM 673 C CA . HIS A 1 87 ? 5.010 1.577 -6.625 1.00 92.19 87 HIS A CA 1
ATOM 674 C C . HIS A 1 87 ? 4.868 0.400 -7.600 1.00 92.19 87 HIS A C 1
ATOM 676 O O . HIS A 1 87 ? 5.494 0.396 -8.658 1.00 92.19 87 HIS A O 1
ATOM 682 N N . ALA A 1 88 ? 3.996 -0.565 -7.286 1.00 91.44 88 ALA A N 1
ATOM 683 C CA . ALA A 1 88 ? 3.738 -1.704 -8.161 1.00 91.44 88 ALA A CA 1
ATOM 684 C C . ALA A 1 88 ? 3.195 -1.268 -9.532 1.00 91.44 88 ALA A C 1
ATOM 686 O O . ALA A 1 88 ? 3.640 -1.779 -10.553 1.00 91.44 88 ALA A O 1
ATOM 687 N N . TYR A 1 89 ? 2.288 -0.293 -9.569 1.00 91.88 89 TYR A N 1
ATOM 688 C CA . TYR A 1 89 ? 1.701 0.221 -10.804 1.00 91.88 89 TYR A CA 1
ATOM 689 C C . TYR A 1 89 ? 2.739 0.867 -11.735 1.00 91.88 89 TYR A C 1
ATOM 691 O O . TYR A 1 89 ? 2.752 0.575 -12.930 1.00 91.88 89 TYR A O 1
ATOM 699 N N . PHE A 1 90 ? 3.611 1.731 -11.204 1.00 91.25 90 PHE A N 1
ATOM 700 C CA . PHE A 1 90 ? 4.556 2.500 -12.021 1.00 91.25 90 PHE A CA 1
ATOM 701 C C . PHE A 1 90 ? 5.861 1.757 -12.327 1.00 91.25 90 PHE A C 1
ATOM 703 O O . PHE A 1 90 ? 6.405 1.927 -13.415 1.00 91.25 90 PHE A O 1
ATOM 710 N N . HIS A 1 91 ? 6.358 0.923 -11.409 1.00 89.69 91 HIS A N 1
ATOM 711 C CA . HIS A 1 91 ? 7.642 0.228 -11.578 1.00 89.69 91 HIS A CA 1
ATOM 712 C C . HIS A 1 91 ? 7.497 -1.252 -11.961 1.00 89.69 91 HIS A C 1
ATOM 714 O O . HIS A 1 91 ? 8.398 -1.813 -12.577 1.00 89.69 91 HIS A O 1
ATOM 720 N N . HIS A 1 92 ? 6.360 -1.888 -11.658 1.00 90.25 92 HIS A N 1
ATOM 721 C CA . HIS A 1 92 ? 6.128 -3.323 -11.879 1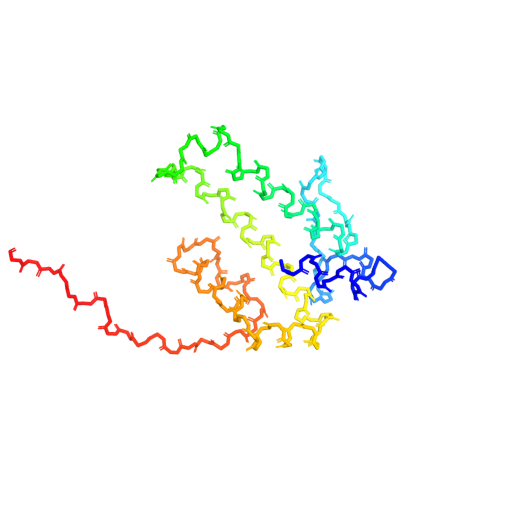.00 90.25 92 HIS A CA 1
ATOM 722 C C . HIS A 1 92 ? 4.795 -3.583 -12.599 1.00 90.25 92 HIS A C 1
ATOM 724 O O . HIS A 1 92 ? 3.994 -4.430 -12.194 1.00 90.25 92 HIS A O 1
ATOM 730 N N . ARG A 1 93 ? 4.553 -2.841 -13.688 1.00 90.44 93 ARG A N 1
ATOM 731 C CA . ARG A 1 93 ? 3.238 -2.747 -14.335 1.00 90.44 93 ARG A CA 1
ATOM 732 C C . ARG A 1 93 ? 2.623 -4.092 -14.732 1.00 90.44 93 ARG A C 1
ATOM 734 O O . ARG A 1 93 ? 1.454 -4.330 -14.456 1.00 90.44 93 ARG A O 1
ATOM 741 N N . GLN A 1 94 ? 3.415 -4.983 -15.327 1.00 89.62 94 GLN A N 1
ATOM 742 C CA . GLN A 1 94 ? 2.944 -6.303 -15.774 1.00 89.62 94 GLN A CA 1
ATOM 743 C C . GLN A 1 94 ? 2.392 -7.146 -14.617 1.00 89.62 94 GLN A C 1
ATOM 745 O O . GLN A 1 94 ? 1.370 -7.817 -14.746 1.00 89.62 94 GLN A O 1
ATOM 750 N N . ILE A 1 95 ? 3.069 -7.087 -13.471 1.00 88.62 95 ILE A N 1
ATOM 751 C CA . ILE A 1 95 ? 2.686 -7.802 -12.255 1.00 88.62 95 ILE A CA 1
ATOM 752 C C . ILE A 1 95 ? 1.426 -7.167 -11.680 1.00 88.62 95 ILE A C 1
ATOM 754 O O . ILE A 1 95 ? 0.477 -7.883 -11.370 1.00 88.62 95 ILE A O 1
ATOM 758 N N . PHE A 1 96 ? 1.403 -5.835 -11.577 1.00 90.31 96 PHE A N 1
ATOM 759 C CA . PHE A 1 96 ? 0.228 -5.103 -11.117 1.00 90.31 96 PHE A CA 1
ATOM 760 C C . PHE A 1 96 ? -1.015 -5.478 -11.931 1.00 90.31 96 PHE A C 1
ATOM 762 O O . PHE A 1 96 ? -1.994 -5.929 -11.344 1.00 90.31 96 PHE A O 1
ATOM 769 N N . ASP A 1 97 ? -0.960 -5.376 -13.263 1.00 90.75 97 ASP A N 1
ATOM 770 C CA . ASP A 1 97 ? -2.113 -5.647 -14.128 1.00 90.75 97 ASP A CA 1
ATOM 771 C C . ASP A 1 97 ? -2.583 -7.100 -14.010 1.00 90.75 97 ASP A C 1
ATOM 773 O O . ASP A 1 97 ? -3.782 -7.348 -13.896 1.00 90.75 97 ASP A O 1
ATOM 777 N N . LYS A 1 98 ? -1.657 -8.070 -13.978 1.00 89.88 98 LYS A N 1
ATOM 778 C CA . LYS A 1 98 ? -2.004 -9.487 -13.807 1.00 89.88 98 LYS A CA 1
ATOM 779 C C . LYS A 1 98 ? -2.835 -9.709 -12.541 1.00 89.88 98 LYS A C 1
ATOM 781 O O . LYS A 1 98 ? -3.909 -10.298 -12.603 1.00 89.88 98 LYS A O 1
ATOM 786 N N . TYR A 1 99 ? -2.356 -9.221 -11.398 1.00 87.31 99 TYR A N 1
ATOM 787 C CA . TYR A 1 99 ? -3.050 -9.430 -10.126 1.00 87.31 99 TYR A CA 1
ATOM 788 C C . TYR A 1 99 ? -4.296 -8.565 -9.981 1.00 87.31 99 TYR A C 1
ATOM 790 O O . TYR A 1 99 ? -5.264 -8.994 -9.350 1.00 87.31 99 TYR A O 1
ATOM 798 N N . GLU A 1 100 ? -4.290 -7.355 -10.532 1.00 90.31 100 GLU A N 1
ATOM 799 C CA . GLU A 1 100 ? -5.451 -6.477 -10.467 1.00 90.31 100 GLU A CA 1
ATOM 800 C C . GLU A 1 100 ? -6.610 -7.039 -11.292 1.00 90.31 100 GLU A C 1
ATOM 802 O O . GLU A 1 100 ? -7.728 -7.075 -10.789 1.00 90.31 100 GLU A O 1
ATOM 807 N N . ASN A 1 101 ? -6.338 -7.599 -12.474 1.00 89.88 101 ASN A N 1
ATOM 808 C CA . ASN A 1 101 ? -7.351 -8.265 -13.298 1.00 89.88 101 ASN A CA 1
ATOM 809 C C . ASN A 1 101 ? -7.936 -9.524 -12.634 1.00 89.88 101 ASN A C 1
ATOM 811 O O . ASN A 1 101 ? -9.085 -9.877 -12.885 1.00 89.88 101 ASN A O 1
ATOM 815 N N . GLU A 1 102 ? -7.161 -10.208 -11.789 1.00 90.25 102 GLU A N 1
ATOM 816 C CA . GLU A 1 102 ? -7.618 -11.406 -11.075 1.00 90.25 102 GLU A CA 1
ATOM 817 C C . GLU A 1 102 ? -8.363 -11.078 -9.769 1.00 90.25 102 GLU A C 1
ATOM 819 O O . GLU A 1 102 ? -9.284 -11.796 -9.379 1.00 90.25 102 GLU A O 1
ATOM 824 N N . THR A 1 103 ? -7.956 -10.024 -9.052 1.00 90.31 103 THR A N 1
ATOM 825 C CA . THR A 1 103 ? -8.365 -9.804 -7.648 1.00 90.31 103 THR A CA 1
ATOM 826 C C . THR A 1 103 ? -9.079 -8.484 -7.380 1.00 90.31 103 THR A C 1
ATOM 828 O O . THR A 1 103 ? -9.737 -8.356 -6.339 1.00 90.31 103 THR A O 1
ATOM 831 N N . PHE A 1 104 ? -8.933 -7.502 -8.275 1.00 91.44 104 PHE A N 1
ATOM 832 C CA . PHE A 1 104 ? -9.414 -6.127 -8.117 1.00 91.44 104 PHE A CA 1
ATOM 833 C C . PHE A 1 104 ? -8.994 -5.496 -6.779 1.00 91.44 104 PHE A C 1
ATOM 835 O O . PHE A 1 104 ? -9.761 -4.767 -6.142 1.00 91.44 104 PHE A O 1
ATOM 842 N N . LEU A 1 105 ? -7.812 -5.854 -6.263 1.00 91.25 105 LEU A N 1
ATOM 843 C CA . LEU A 1 105 ? -7.424 -5.502 -4.901 1.00 91.25 105 LEU A CA 1
ATOM 844 C C . LEU A 1 105 ? -7.186 -4.000 -4.746 1.00 91.25 105 LEU A C 1
ATOM 846 O O . LEU A 1 105 ? -7.673 -3.415 -3.777 1.00 91.25 105 LEU A O 1
ATOM 850 N N . CYS A 1 106 ? -6.444 -3.380 -5.665 1.00 91.75 106 CYS A N 1
ATOM 851 C CA . CYS A 1 106 ? -6.161 -1.950 -5.626 1.00 91.75 106 CYS A CA 1
ATOM 852 C C . CYS A 1 106 ? -7.451 -1.141 -5.812 1.00 91.75 106 CYS A C 1
ATOM 854 O O . CYS A 1 106 ? -7.690 -0.183 -5.070 1.00 91.75 106 CYS A O 1
ATOM 856 N N . HIS A 1 107 ? -8.329 -1.583 -6.715 1.00 91.44 107 HIS A N 1
ATOM 857 C CA . HIS A 1 107 ? -9.641 -0.993 -6.942 1.00 91.44 107 HIS A CA 1
ATOM 858 C C . HIS A 1 107 ? -10.523 -1.065 -5.688 1.00 91.44 107 HIS A C 1
ATOM 860 O O . HIS A 1 107 ? -10.981 -0.039 -5.176 1.00 91.44 107 HIS A O 1
ATOM 866 N N . ARG A 1 108 ? -10.705 -2.262 -5.112 1.00 92.44 108 ARG A N 1
ATOM 867 C CA . ARG A 1 108 ? -11.499 -2.454 -3.884 1.00 92.44 108 ARG A CA 1
ATOM 868 C C . ARG A 1 108 ? -10.924 -1.678 -2.706 1.00 92.44 108 ARG A C 1
ATOM 870 O O . ARG A 1 108 ? -11.681 -1.109 -1.919 1.00 92.44 108 ARG A O 1
ATOM 877 N N . PHE A 1 109 ? -9.598 -1.640 -2.587 1.00 93.44 109 PHE A N 1
ATOM 878 C CA . PHE A 1 109 ? -8.921 -0.872 -1.550 1.00 93.44 109 PHE A CA 1
ATOM 879 C C . PHE A 1 109 ? -9.163 0.631 -1.716 1.00 93.44 109 PHE A C 1
ATOM 881 O O . PHE A 1 109 ? -9.482 1.307 -0.740 1.00 93.44 109 PHE A O 1
ATOM 888 N N . THR A 1 110 ? -9.082 1.146 -2.941 1.00 92.38 110 THR A N 1
ATOM 889 C CA . THR A 1 110 ? -9.333 2.564 -3.238 1.00 92.38 110 THR A CA 1
ATOM 890 C C . THR A 1 110 ? -10.772 2.950 -2.923 1.00 92.38 110 THR A C 1
ATOM 892 O O . THR A 1 110 ? -11.010 3.930 -2.215 1.00 92.38 110 THR A O 1
ATOM 895 N N . ARG A 1 111 ? -11.744 2.122 -3.322 1.00 91.50 111 ARG A N 1
ATOM 896 C CA . ARG A 1 111 ? -13.151 2.322 -2.952 1.00 91.50 111 ARG A CA 1
ATOM 897 C C . ARG A 1 111 ? -13.349 2.313 -1.435 1.00 91.50 111 ARG A C 1
ATOM 899 O O . ARG A 1 111 ? -14.084 3.145 -0.913 1.00 91.50 111 ARG A O 1
ATOM 906 N N . PHE A 1 112 ? -12.679 1.410 -0.717 1.00 92.50 112 PHE A N 1
ATOM 907 C CA . PHE A 1 112 ? -12.732 1.342 0.745 1.00 92.50 112 PHE A CA 1
ATOM 908 C C . PHE A 1 112 ? -12.197 2.622 1.405 1.00 92.50 112 PHE A C 1
ATOM 910 O O . PHE A 1 112 ? -12.886 3.209 2.239 1.00 92.50 112 PHE A O 1
ATOM 917 N N . VAL A 1 113 ? -11.004 3.092 1.025 1.00 92.94 113 VAL A N 1
ATOM 918 C CA . VAL A 1 113 ? -10.418 4.292 1.652 1.00 92.94 113 VAL A CA 1
ATOM 919 C C . VAL A 1 113 ? -11.205 5.558 1.334 1.00 92.94 113 VAL A C 1
ATOM 921 O O . VAL A 1 113 ? -11.270 6.442 2.184 1.00 92.94 113 VAL A O 1
ATOM 924 N N . MET A 1 114 ? -11.840 5.624 0.161 1.00 91.31 114 MET A N 1
ATOM 925 C CA . MET A 1 114 ? -12.709 6.735 -0.225 1.00 91.31 114 MET A CA 1
ATOM 926 C C . MET A 1 114 ? -14.046 6.702 0.515 1.00 91.31 114 MET A C 1
ATOM 928 O O . MET A 1 114 ? -14.448 7.714 1.083 1.00 91.31 114 MET A O 1
ATOM 932 N N . LYS A 1 115 ? -14.700 5.534 0.592 1.00 90.62 115 LYS A N 1
ATOM 933 C CA . LYS A 1 115 ? -15.988 5.363 1.287 1.00 90.62 115 LYS A CA 1
ATOM 934 C C . LYS A 1 115 ? -15.924 5.777 2.759 1.00 90.62 115 LYS A C 1
ATOM 936 O O . LYS A 1 115 ? -16.887 6.329 3.275 1.00 90.62 115 LYS A O 1
ATOM 941 N N . TYR A 1 116 ? -14.800 5.518 3.425 1.00 89.88 116 TYR A N 1
ATOM 942 C CA . TYR A 1 116 ? -14.599 5.851 4.839 1.00 89.88 116 TYR A CA 1
ATOM 943 C C . TYR A 1 116 ? -13.733 7.102 5.063 1.00 89.88 116 TYR A C 1
ATOM 945 O O . TYR A 1 116 ? -13.271 7.325 6.180 1.00 89.88 116 TYR A O 1
ATOM 953 N N . ASN A 1 117 ? -13.482 7.903 4.018 1.00 89.81 117 ASN A N 1
ATOM 954 C CA . ASN A 1 117 ? -12.686 9.136 4.076 1.00 89.81 117 ASN A CA 1
ATOM 955 C C . ASN A 1 117 ? -11.317 8.969 4.780 1.00 89.81 117 ASN A C 1
ATOM 957 O O . ASN A 1 117 ? -10.847 9.829 5.526 1.00 89.81 117 ASN A O 1
ATOM 961 N N . LEU A 1 118 ? -10.660 7.826 4.564 1.00 90.94 118 LEU A N 1
ATOM 962 C CA . LEU A 1 118 ? -9.369 7.489 5.175 1.00 90.94 118 LEU A CA 1
ATOM 963 C C . LEU A 1 118 ? -8.192 8.166 4.447 1.00 90.94 118 LEU A C 1
ATOM 965 O O . LEU A 1 118 ? -7.078 8.248 4.987 1.00 90.94 118 LEU A O 1
ATOM 969 N N . MET A 1 119 ? -8.427 8.638 3.218 1.00 89.75 119 MET A N 1
ATOM 970 C CA . MET A 1 119 ? -7.464 9.305 2.340 1.00 89.75 119 MET A CA 1
ATOM 971 C C . MET A 1 119 ? -8.150 10.388 1.494 1.00 89.75 119 MET A C 1
ATOM 973 O O . MET A 1 119 ? -9.273 10.185 1.051 1.00 89.75 119 MET A O 1
ATOM 977 N N . SER A 1 120 ? -7.457 11.506 1.231 1.00 87.69 120 SER A N 1
ATOM 978 C CA . SER A 1 120 ? -7.911 12.506 0.243 1.00 87.69 120 SER A CA 1
ATOM 979 C C . SER A 1 120 ? -7.645 12.016 -1.184 1.00 87.69 120 SER A C 1
ATOM 981 O O . SER A 1 120 ? -6.616 11.364 -1.408 1.00 87.69 120 SER A O 1
ATOM 983 N N . LYS A 1 121 ? -8.509 12.412 -2.132 1.00 85.81 121 LYS A N 1
ATOM 984 C CA . LYS A 1 121 ? -8.353 12.172 -3.577 1.00 85.81 121 LYS A CA 1
ATOM 985 C C . LYS A 1 121 ? -6.986 12.617 -4.105 1.00 85.81 121 LYS A C 1
ATOM 987 O O . LYS A 1 121 ? -6.423 11.918 -4.933 1.00 85.81 121 LYS A O 1
ATOM 992 N N . ASP A 1 122 ? -6.393 13.677 -3.553 1.00 84.94 122 ASP A N 1
ATOM 993 C CA . ASP A 1 122 ? -5.070 14.174 -3.981 1.00 84.94 122 ASP A CA 1
ATOM 994 C C . ASP A 1 122 ? -3.932 13.166 -3.750 1.00 84.94 122 ASP A C 1
ATOM 996 O O . ASP A 1 122 ? -2.860 13.269 -4.338 1.00 84.94 122 ASP A O 1
ATOM 1000 N N . ASN A 1 123 ? -4.143 12.179 -2.871 1.00 84.81 123 ASN A N 1
ATOM 1001 C CA . ASN A 1 123 ? -3.169 11.114 -2.626 1.00 84.81 123 ASN A CA 1
ATOM 1002 C C . ASN A 1 123 ? -3.331 9.937 -3.600 1.00 84.81 123 ASN A C 1
ATOM 1004 O O . ASN A 1 123 ? -2.515 9.012 -3.565 1.00 84.81 123 ASN A O 1
ATOM 1008 N N . LEU A 1 124 ? -4.388 9.924 -4.417 1.00 87.94 124 LEU A N 1
ATOM 1009 C CA . LEU A 1 124 ? -4.684 8.852 -5.355 1.00 87.94 124 LEU A CA 1
ATOM 1010 C C . LEU A 1 124 ? -4.033 9.147 -6.707 1.00 87.94 124 LEU A C 1
ATOM 1012 O O . LEU A 1 124 ? -4.552 9.909 -7.509 1.00 87.94 124 LEU A O 1
ATOM 1016 N N . ILE A 1 125 ? -2.889 8.512 -6.955 1.00 89.44 125 ILE A N 1
ATOM 1017 C CA . ILE A 1 125 ? -2.119 8.697 -8.199 1.00 89.44 125 ILE A CA 1
ATOM 1018 C C . ILE A 1 125 ? -2.264 7.549 -9.204 1.00 89.44 125 ILE A C 1
ATOM 1020 O O . ILE A 1 125 ? -1.853 7.682 -10.352 1.00 89.44 125 ILE A O 1
ATOM 1024 N N . VAL A 1 126 ? -2.821 6.410 -8.784 1.00 87.12 126 VAL A N 1
ATOM 1025 C CA . VAL A 1 126 ? -3.158 5.310 -9.690 1.00 87.12 126 VAL A CA 1
ATOM 1026 C C . VAL A 1 126 ? -4.497 5.657 -10.354 1.00 87.12 126 VAL A C 1
ATOM 1028 O O . VAL A 1 126 ? -5.470 5.875 -9.629 1.00 87.12 126 VAL A O 1
ATOM 1031 N N . PRO A 1 127 ? -4.574 5.727 -11.696 1.00 82.00 127 PRO A N 1
ATOM 1032 C CA . PRO A 1 127 ? -5.804 6.028 -12.419 1.00 82.00 127 PRO A CA 1
ATOM 1033 C C . PRO A 1 127 ? -6.703 4.791 -12.419 1.00 82.00 127 PRO A C 1
ATOM 1035 O O . PRO A 1 127 ? -6.738 4.007 -13.364 1.00 82.00 127 PRO A O 1
ATOM 1038 N N . ILE A 1 128 ? -7.388 4.577 -11.305 1.00 71.38 128 ILE A N 1
ATOM 1039 C CA . ILE A 1 128 ? -8.373 3.513 -11.166 1.00 71.38 128 ILE A CA 1
ATOM 1040 C C . ILE A 1 128 ? -9.665 4.088 -11.725 1.00 71.38 128 ILE A C 1
ATOM 1042 O O . ILE A 1 128 ? -10.149 5.091 -11.204 1.00 71.38 128 ILE A O 1
ATOM 1046 N N . MET A 1 129 ? -10.173 3.494 -12.808 1.00 57.94 129 MET A N 1
ATOM 1047 C CA . MET A 1 129 ? -11.440 3.899 -13.414 1.00 57.94 129 MET A CA 1
ATOM 1048 C C . MET A 1 129 ? -12.502 3.973 -12.311 1.00 57.94 129 MET A C 1
ATOM 1050 O O . MET A 1 129 ? -12.735 2.989 -11.603 1.00 57.94 129 MET A O 1
ATOM 1054 N N . GLU A 1 130 ? -13.063 5.167 -12.109 1.00 56.09 130 GLU A N 1
ATOM 1055 C CA . GLU A 1 130 ? -14.258 5.337 -11.295 1.00 56.09 130 GLU A CA 1
ATOM 1056 C C . GLU A 1 130 ? -15.358 4.568 -12.035 1.00 56.09 130 GLU A C 1
ATOM 1058 O O . GLU A 1 130 ? -15.841 5.018 -13.069 1.00 56.09 130 GLU A O 1
ATOM 1063 N N . ASP A 1 131 ? -15.695 3.367 -11.560 1.00 50.31 131 ASP A N 1
ATOM 1064 C CA . ASP A 1 131 ? -16.966 2.754 -11.935 1.00 50.31 131 ASP A CA 1
ATOM 1065 C C . ASP A 1 131 ? -18.035 3.743 -11.485 1.00 50.31 131 ASP A C 1
ATOM 1067 O O . ASP A 1 131 ? -18.052 4.121 -10.307 1.00 50.31 131 ASP A O 1
ATOM 1071 N N . GLU A 1 132 ? -18.855 4.211 -12.425 1.00 43.22 132 GLU A N 1
ATOM 1072 C CA . GLU A 1 132 ? -19.905 5.186 -12.172 1.00 43.22 132 GLU A CA 1
ATOM 1073 C C . GLU A 1 132 ? -20.747 4.722 -10.982 1.00 43.22 132 GLU A C 1
ATOM 1075 O O . GLU A 1 132 ? -21.598 3.836 -11.082 1.00 43.22 132 GLU A O 1
ATOM 1080 N N . THR A 1 133 ? -20.494 5.303 -9.809 1.00 42.31 133 THR A N 1
ATOM 1081 C CA . THR A 1 133 ? -21.409 5.204 -8.682 1.00 42.31 133 THR A CA 1
ATOM 1082 C C . THR A 1 133 ? -22.682 5.896 -9.122 1.00 42.31 133 THR A C 1
ATOM 1084 O O . THR A 1 133 ? -22.770 7.120 -9.076 1.00 42.31 133 THR A O 1
ATOM 1087 N N . ASN A 1 134 ? -23.641 5.099 -9.588 1.00 39.00 134 ASN A N 1
ATOM 1088 C CA . ASN A 1 134 ? -24.998 5.534 -9.855 1.00 39.00 134 ASN A CA 1
ATOM 1089 C C . ASN A 1 134 ? -25.497 6.295 -8.605 1.00 39.00 134 ASN A C 1
ATOM 1091 O O . ASN A 1 134 ? -25.545 5.690 -7.530 1.00 39.00 134 ASN A O 1
ATOM 1095 N N . PRO A 1 135 ? -25.821 7.598 -8.686 1.00 42.16 135 PRO A N 1
ATOM 1096 C CA . PRO A 1 135 ? -26.146 8.423 -7.515 1.00 42.16 135 PRO A CA 1
ATOM 1097 C C . PRO A 1 135 ? -27.427 8.017 -6.761 1.00 42.16 135 PRO A C 1
ATOM 1099 O O . PRO A 1 135 ? -27.774 8.646 -5.768 1.00 42.16 135 PRO A O 1
ATOM 1102 N N . ASN A 1 136 ? -28.135 6.974 -7.202 1.00 42.06 136 ASN A N 1
ATOM 1103 C CA . ASN A 1 136 ? -29.518 6.693 -6.811 1.00 42.06 136 ASN A CA 1
ATOM 1104 C C . ASN A 1 136 ? -29.714 5.781 -5.582 1.00 42.06 136 ASN A C 1
ATOM 1106 O O . ASN A 1 136 ? -30.833 5.336 -5.353 1.00 42.06 136 ASN A O 1
ATOM 1110 N N . GLU A 1 137 ? -28.692 5.499 -4.768 1.00 45.34 137 GLU A N 1
ATOM 1111 C CA . GLU A 1 137 ? -28.856 4.667 -3.552 1.00 45.34 137 GLU A CA 1
ATOM 1112 C C . GLU A 1 137 ? -28.780 5.452 -2.225 1.00 45.34 137 GLU A C 1
ATOM 1114 O O . GLU A 1 137 ? -28.723 4.846 -1.157 1.00 45.34 137 GLU A O 1
ATOM 1119 N N . ALA A 1 138 ? -28.786 6.791 -2.255 1.00 41.03 138 ALA A N 1
ATOM 1120 C CA . ALA A 1 138 ? -28.691 7.625 -1.045 1.00 41.03 138 ALA A CA 1
ATOM 1121 C C . ALA A 1 138 ? -29.988 8.358 -0.639 1.00 41.03 138 ALA A C 1
ATOM 1123 O O . ALA A 1 138 ? -29.973 9.085 0.352 1.00 41.03 138 ALA A O 1
ATOM 1124 N N . GLU A 1 139 ? -31.109 8.160 -1.336 1.00 41.50 139 GLU A N 1
ATOM 1125 C CA . GLU A 1 139 ? -32.402 8.751 -0.963 1.00 41.50 139 GLU A CA 1
ATOM 1126 C C . GLU A 1 139 ? -33.432 7.649 -0.712 1.00 41.50 139 GLU A C 1
ATOM 1128 O O . GLU A 1 139 ? -34.089 7.163 -1.629 1.00 41.50 139 GLU A O 1
ATOM 1133 N N . GLY A 1 140 ? -33.551 7.214 0.542 1.00 42.66 140 GLY A N 1
ATOM 1134 C CA . GLY A 1 140 ? -34.531 6.191 0.887 1.00 42.66 140 GLY A CA 1
ATOM 1135 C C . GLY A 1 140 ? -34.545 5.750 2.341 1.00 42.66 140 GLY A C 1
ATOM 1136 O O . GLY A 1 140 ? -34.660 4.558 2.569 1.00 42.66 140 GLY A O 1
ATOM 1137 N N . GLU A 1 141 ? -34.421 6.666 3.306 1.00 42.19 141 GLU A N 1
ATOM 1138 C CA . GLU A 1 141 ? -35.036 6.477 4.633 1.00 42.19 141 GLU A CA 1
ATOM 1139 C C . GLU A 1 141 ? -35.056 7.801 5.414 1.00 42.19 141 GLU A C 1
ATOM 1141 O O . GLU A 1 141 ? -34.177 8.119 6.214 1.00 42.19 141 GLU A O 1
ATOM 1146 N N . SER A 1 142 ? -36.089 8.599 5.139 1.00 42.72 142 SER A N 1
ATOM 1147 C CA . SER A 1 142 ? -36.600 9.631 6.038 1.00 42.72 142 SER A CA 1
ATOM 1148 C C . SER A 1 142 ? -38.094 9.380 6.240 1.00 42.72 142 SER A C 1
ATOM 1150 O O . SER A 1 142 ? -38.842 9.382 5.264 1.00 42.72 142 SER A O 1
ATOM 1152 N N . ASP A 1 143 ? -38.470 9.195 7.505 1.00 36.16 143 ASP A N 1
ATOM 1153 C CA . ASP A 1 143 ? -39.818 9.246 8.083 1.00 36.16 143 ASP A CA 1
ATOM 1154 C C . ASP A 1 143 ? -40.874 8.213 7.637 1.00 36.16 143 ASP A C 1
ATOM 1156 O O . ASP A 1 143 ? -41.539 8.359 6.611 1.00 36.16 143 ASP A O 1
ATOM 1160 N N . ALA A 1 144 ? -41.124 7.246 8.531 1.00 35.66 144 ALA A N 1
ATOM 1161 C CA . ALA A 1 144 ? -42.466 6.835 8.962 1.00 35.66 144 ALA A CA 1
ATOM 1162 C C . ALA A 1 144 ? -42.416 6.244 10.382 1.00 35.66 144 ALA A C 1
ATOM 1164 O O . ALA A 1 144 ? -41.550 5.374 10.629 1.00 35.66 144 ALA A O 1
#

Sequence (144 aa):
MYSVCSQGECHPDTCTQMTATEQWIFLCAAHKTPKECPAIDYTRHTLDGAACLLNSNKYFPSRVSIKESSVGKLGSVCRRIYRIFSHAYFHHRQIFDKYENETFLCHRFTRFVMKYNLMSKDNLIVPIMEDETNPNEAEGESDA